Protein AF-A0A822CP19-F1 (afdb_monomer_lite)

Secondary structure (DSSP, 8-state):
--S-HHHHHH--PPTT-HHHHHHHHHHHHHHHH-PPEE-SPPPTT--BTTTBEE--HHHHHHHHHH-

Foldseek 3Di:
DPPDLVCLLVDDDDPPDPSVVVSVVVVVVCLVPDAAADCDDDDPPDDDPRNHPHDHPVVVVVVVVVD

pLDDT: mean 91.17, std 7.57, range [55.06, 96.88]

Organism: NCBI:txid392032

InterPro domains:
  IPR008144 Guanylate kinase-like domain [PS50052] (1-67)
  IPR008145 Guanylate kinase/L-type calcium channel beta subunit [PF00625] (15-61)
  IPR020590 Guanylate kinase, conserved site [PS00856] (38-55)
  IPR027417 P-loop containing nucleoside triphosphate hydrolase [SSF52540] (15-65)

Structure (mmCIF, N/CA/C/O backbone):
data_AF-A0A822CP19-F1
#
_entry.id   AF-A0A822CP19-F1
#
loop_
_atom_site.group_PDB
_atom_site.id
_atom_site.type_symbol
_atom_site.label_atom_id
_atom_site.label_alt_id
_atom_site.label_comp_id
_atom_site.label_asym_id
_atom_site.label_entity_id
_atom_site.label_seq_id
_atom_site.pdbx_PDB_ins_code
_atom_site.Cartn_x
_atom_site.Cartn_y
_atom_site.Cartn_z
_atom_site.occupancy
_atom_site.B_iso_or_equiv
_atom_site.auth_seq_id
_atom_site.auth_comp_id
_atom_site.auth_asym_id
_atom_site.auth_atom_id
_atom_site.pdbx_PDB_model_num
ATOM 1 N N . LEU A 1 1 ? 16.021 9.096 -10.809 1.00 55.06 1 LEU A N 1
ATOM 2 C CA . LEU A 1 1 ? 15.343 8.449 -9.668 1.00 55.06 1 LEU A CA 1
ATOM 3 C C . LEU A 1 1 ? 15.218 9.444 -8.528 1.00 55.06 1 LEU A C 1
ATOM 5 O O . LEU A 1 1 ? 16.234 9.983 -8.094 1.00 55.06 1 LEU A O 1
ATOM 9 N N . THR A 1 2 ? 13.999 9.719 -8.064 1.00 60.09 2 THR A N 1
ATOM 10 C CA . THR A 1 2 ? 13.801 1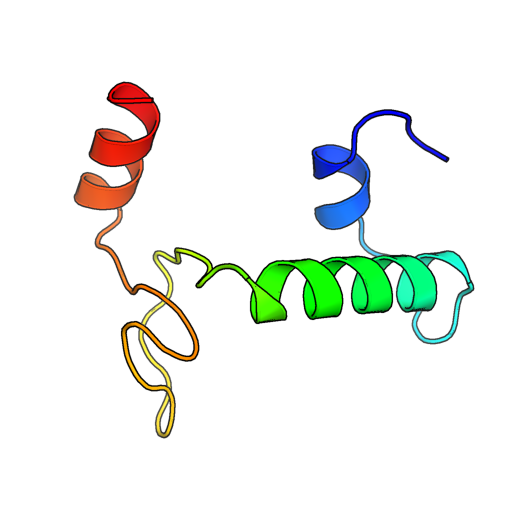0.395 -6.777 1.00 60.09 2 THR A CA 1
ATOM 11 C C . THR A 1 2 ? 14.477 9.547 -5.698 1.00 60.09 2 THR A C 1
ATOM 13 O O . THR A 1 2 ? 14.296 8.334 -5.664 1.00 60.09 2 THR A O 1
ATOM 16 N N . LYS A 1 3 ? 15.310 10.154 -4.842 1.00 74.75 3 LYS A N 1
ATOM 17 C CA . LYS A 1 3 ? 15.934 9.428 -3.716 1.00 74.75 3 LYS A CA 1
ATOM 18 C C . LYS A 1 3 ? 14.916 9.055 -2.633 1.00 74.75 3 LYS A C 1
ATOM 20 O O . LYS A 1 3 ? 15.217 8.240 -1.770 1.00 74.75 3 LYS A O 1
ATOM 25 N N . ASP A 1 4 ? 13.735 9.663 -2.685 1.00 88.62 4 ASP A N 1
ATOM 26 C CA . ASP A 1 4 ? 12.616 9.362 -1.811 1.00 88.62 4 ASP A CA 1
ATOM 27 C C . ASP A 1 4 ? 11.760 8.240 -2.416 1.00 88.62 4 ASP A C 1
ATOM 29 O O . ASP A 1 4 ? 11.105 8.409 -3.453 1.00 88.62 4 ASP A O 1
ATOM 33 N N . LEU A 1 5 ? 11.793 7.085 -1.748 1.00 87.62 5 LEU A N 1
ATOM 34 C CA . LEU A 1 5 ? 11.037 5.896 -2.120 1.00 87.62 5 LEU A CA 1
ATOM 35 C C . LEU A 1 5 ? 9.527 6.129 -2.021 1.00 87.62 5 LEU A C 1
ATOM 37 O O . LEU A 1 5 ? 8.783 5.623 -2.857 1.00 87.62 5 LEU A O 1
ATOM 41 N N . ARG A 1 6 ? 9.068 6.919 -1.043 1.00 87.69 6 ARG A N 1
ATOM 42 C CA . ARG A 1 6 ? 7.645 7.232 -0.877 1.00 87.69 6 ARG A CA 1
ATOM 43 C C . ARG A 1 6 ? 7.138 8.014 -2.079 1.00 87.69 6 ARG A C 1
ATOM 45 O O . ARG A 1 6 ? 6.175 7.600 -2.710 1.00 87.69 6 ARG A O 1
ATOM 52 N N . GLN A 1 7 ? 7.833 9.092 -2.443 1.00 90.44 7 GLN A N 1
ATOM 53 C CA . GLN A 1 7 ? 7.476 9.888 -3.622 1.00 90.44 7 GLN A CA 1
ATOM 54 C C . GLN A 1 7 ? 7.475 9.046 -4.901 1.00 90.44 7 GLN A C 1
ATOM 56 O O . GLN A 1 7 ? 6.594 9.207 -5.743 1.00 90.44 7 GLN A O 1
ATOM 61 N N . PHE A 1 8 ? 8.434 8.125 -5.033 1.00 93.50 8 PHE A N 1
ATOM 62 C CA . PHE A 1 8 ? 8.484 7.220 -6.175 1.00 93.50 8 PHE A CA 1
ATOM 63 C C . PHE A 1 8 ? 7.280 6.269 -6.208 1.00 93.50 8 PHE A C 1
ATOM 65 O O . PHE A 1 8 ? 6.679 6.082 -7.262 1.00 93.50 8 PHE A O 1
ATOM 72 N N . LEU A 1 9 ? 6.894 5.687 -5.068 1.00 91.81 9 LEU A N 1
ATOM 73 C CA . LEU A 1 9 ? 5.760 4.762 -4.957 1.00 91.81 9 LEU A CA 1
ATOM 74 C C . LEU A 1 9 ? 4.387 5.452 -5.042 1.00 91.81 9 LEU A C 1
ATOM 76 O O . LEU A 1 9 ? 3.425 4.802 -5.451 1.00 91.81 9 LEU A O 1
ATOM 80 N N . ASP A 1 10 ? 4.296 6.740 -4.709 1.00 90.06 10 ASP A N 1
ATOM 81 C CA . ASP A 1 10 ? 3.081 7.557 -4.857 1.00 90.06 10 ASP A CA 1
ATOM 82 C C . ASP A 1 10 ? 2.900 8.087 -6.297 1.00 90.06 10 ASP A C 1
ATOM 84 O O . ASP A 1 10 ? 1.803 8.494 -6.694 1.00 90.06 10 ASP A O 1
ATOM 88 N N . GLY A 1 11 ? 3.970 8.074 -7.099 1.00 90.62 11 GLY A N 1
ATOM 89 C CA . GLY A 1 11 ? 3.977 8.550 -8.480 1.00 90.62 11 GLY A CA 1
ATOM 90 C C . GLY A 1 11 ? 3.052 7.755 -9.407 1.00 90.62 11 GLY A C 1
ATOM 91 O O . GLY A 1 11 ? 2.910 6.537 -9.296 1.00 90.62 11 GLY A O 1
ATOM 92 N N . ARG A 1 12 ? 2.436 8.446 -10.373 1.00 93.69 12 ARG A N 1
ATOM 93 C CA . ARG A 1 12 ? 1.706 7.812 -11.480 1.00 93.69 12 ARG A CA 1
ATOM 94 C C . ARG A 1 12 ? 2.589 7.812 -12.719 1.00 93.69 12 ARG A C 1
ATOM 96 O O . ARG A 1 12 ? 2.856 8.873 -13.272 1.00 93.69 12 ARG A O 1
ATOM 103 N N . PHE A 1 13 ? 3.000 6.627 -13.148 1.00 93.38 13 PHE A N 1
ATOM 104 C CA . PHE A 1 13 ? 3.784 6.430 -14.363 1.00 93.38 13 PHE A CA 1
ATOM 105 C C . PHE A 1 13 ? 2.909 5.880 -15.489 1.00 93.38 13 PHE A C 1
ATOM 107 O O . PHE A 1 13 ? 1.875 5.250 -15.244 1.00 93.38 13 PHE A O 1
ATOM 114 N N . GLU A 1 14 ? 3.318 6.118 -16.733 1.00 95.69 14 GLU A N 1
ATOM 115 C CA . GLU A 1 14 ? 2.664 5.515 -17.892 1.00 95.69 14 GLU A CA 1
ATOM 116 C C . GLU A 1 14 ? 2.825 3.992 -17.846 1.00 95.69 14 GLU A C 1
ATOM 118 O O . GLU A 1 14 ? 3.892 3.477 -17.497 1.00 95.69 14 GLU A O 1
ATOM 123 N N . LYS A 1 15 ? 1.761 3.257 -18.182 1.00 91.38 15 LYS A N 1
ATOM 124 C CA . LYS A 1 15 ? 1.806 1.791 -18.212 1.00 91.38 15 LYS A CA 1
ATOM 125 C C . LYS A 1 15 ? 2.882 1.325 -19.193 1.00 91.38 15 LYS A C 1
ATOM 127 O O . LYS A 1 15 ? 2.969 1.859 -20.295 1.00 91.38 15 LYS A O 1
ATOM 132 N N . ASN A 1 16 ? 3.642 0.303 -18.801 1.00 91.94 16 ASN A N 1
ATOM 133 C CA . ASN A 1 16 ? 4.780 -0.252 -19.550 1.00 91.94 16 ASN A CA 1
ATOM 134 C C . ASN A 1 16 ? 5.997 0.688 -19.664 1.00 91.94 16 ASN A C 1
ATOM 136 O O . ASN A 1 16 ? 6.897 0.431 -20.462 1.00 91.94 16 ASN A O 1
ATOM 140 N N . SER A 1 17 ? 6.038 1.792 -18.909 1.00 96.31 17 SER A N 1
ATOM 141 C CA . SER A 1 17 ? 7.280 2.554 -18.748 1.00 96.31 17 SER A CA 1
ATOM 142 C C . SER A 1 17 ? 8.240 1.834 -17.797 1.00 96.31 17 SER A C 1
ATOM 144 O O . SER A 1 17 ? 7.822 1.098 -16.905 1.00 96.31 17 SER A O 1
ATOM 146 N N . ILE A 1 18 ? 9.539 2.113 -17.938 1.00 95.50 18 ILE A N 1
ATOM 147 C CA . ILE A 1 18 ? 10.577 1.563 -17.050 1.00 95.50 18 ILE A CA 1
ATOM 148 C C . ILE A 1 18 ? 10.282 1.912 -15.585 1.00 95.50 18 ILE A C 1
ATOM 150 O O . ILE A 1 18 ? 10.437 1.068 -14.705 1.00 95.50 18 ILE A O 1
ATOM 154 N N . ASP A 1 19 ? 9.823 3.138 -15.319 1.00 94.88 19 ASP A N 1
ATOM 155 C CA . ASP A 1 19 ? 9.484 3.567 -13.963 1.00 94.88 19 ASP A CA 1
ATOM 156 C C . ASP A 1 19 ? 8.264 2.821 -13.412 1.00 94.88 19 ASP A C 1
ATOM 158 O O . ASP A 1 19 ? 8.271 2.438 -12.245 1.00 94.88 19 ASP A O 1
ATOM 162 N N . HIS A 1 20 ? 7.245 2.556 -14.238 1.00 95.44 20 HIS A N 1
ATOM 163 C CA . HIS A 1 20 ? 6.094 1.736 -13.852 1.00 95.44 20 HIS A CA 1
ATOM 164 C C . HIS A 1 20 ? 6.517 0.315 -13.458 1.00 95.44 20 HIS A C 1
ATOM 166 O O . HIS A 1 20 ? 6.114 -0.182 -12.405 1.00 95.44 20 HIS A O 1
ATOM 172 N N . ASP A 1 21 ? 7.360 -0.323 -14.266 1.00 95.69 21 ASP A N 1
ATOM 173 C CA . ASP A 1 21 ? 7.784 -1.706 -14.035 1.00 95.69 21 ASP A CA 1
ATOM 174 C C . ASP A 1 21 ? 8.714 -1.814 -12.819 1.00 95.69 21 ASP A C 1
ATOM 176 O O . ASP A 1 21 ? 8.592 -2.735 -12.004 1.00 95.69 21 ASP A O 1
ATOM 180 N N . LEU A 1 22 ? 9.591 -0.824 -12.629 1.00 95.25 22 LEU A N 1
ATOM 181 C CA . LEU A 1 22 ? 10.400 -0.703 -11.420 1.00 95.25 22 LEU A CA 1
ATOM 182 C C . LEU A 1 22 ? 9.522 -0.478 -10.182 1.00 95.25 22 LEU A C 1
ATOM 184 O O . LEU A 1 22 ? 9.728 -1.122 -9.154 1.00 95.25 22 LEU A O 1
ATOM 188 N N . GLN A 1 23 ? 8.524 0.404 -10.272 1.00 95.25 23 GLN A N 1
ATOM 189 C CA . GLN A 1 23 ? 7.585 0.673 -9.185 1.00 95.25 23 GLN A CA 1
ATOM 190 C C . GLN A 1 23 ? 6.811 -0.595 -8.794 1.00 95.25 23 GLN A C 1
ATOM 192 O O . GLN A 1 23 ? 6.653 -0.860 -7.602 1.00 95.25 23 GLN A O 1
ATOM 197 N N . GLN A 1 24 ? 6.378 -1.403 -9.767 1.00 93.88 24 GLN A N 1
ATOM 198 C CA . GLN A 1 24 ? 5.712 -2.681 -9.508 1.00 93.88 24 GLN A CA 1
ATOM 199 C C . GLN A 1 24 ? 6.660 -3.696 -8.861 1.00 93.88 24 GLN A C 1
ATOM 201 O O . GLN A 1 24 ? 6.321 -4.263 -7.828 1.00 93.88 24 GLN A O 1
ATOM 206 N N . THR A 1 25 ? 7.881 -3.833 -9.385 1.00 95.19 25 THR A N 1
ATOM 207 C CA . THR A 1 25 ? 8.908 -4.729 -8.824 1.00 95.19 25 THR A CA 1
ATOM 208 C C . THR A 1 25 ? 9.200 -4.402 -7.357 1.00 95.19 25 THR A C 1
ATOM 210 O O . THR A 1 25 ? 9.328 -5.292 -6.517 1.00 95.19 25 THR A O 1
ATOM 213 N N . ILE A 1 26 ? 9.291 -3.114 -7.015 1.00 93.31 26 ILE A N 1
ATOM 214 C CA . ILE A 1 26 ? 9.485 -2.679 -5.629 1.00 93.31 26 ILE A CA 1
ATOM 215 C C . ILE A 1 26 ? 8.276 -3.063 -4.766 1.00 93.31 26 ILE A C 1
ATOM 217 O O . ILE A 1 26 ? 8.468 -3.587 -3.670 1.00 93.31 26 ILE A O 1
ATOM 221 N N . ARG A 1 27 ? 7.043 -2.827 -5.237 1.00 92.69 27 ARG A N 1
ATOM 222 C CA . ARG A 1 27 ? 5.829 -3.206 -4.492 1.00 92.69 27 ARG A CA 1
ATOM 223 C C . ARG A 1 27 ? 5.756 -4.708 -4.247 1.00 92.69 27 ARG A C 1
ATOM 225 O O . ARG A 1 27 ? 5.481 -5.101 -3.120 1.00 92.69 27 ARG A O 1
ATOM 232 N N . ASP A 1 28 ? 6.059 -5.519 -5.254 1.00 92.25 28 ASP A N 1
ATOM 233 C CA . ASP A 1 28 ? 6.032 -6.977 -5.137 1.00 92.25 28 ASP A CA 1
ATOM 234 C C . ASP A 1 28 ? 7.018 -7.452 -4.062 1.00 92.25 28 ASP A C 1
ATOM 236 O O . ASP A 1 28 ? 6.650 -8.220 -3.175 1.00 92.25 28 ASP A O 1
ATOM 240 N N . ASN A 1 29 ? 8.241 -6.911 -4.059 1.00 92.31 29 ASN A N 1
ATOM 241 C CA . ASN A 1 29 ? 9.238 -7.209 -3.026 1.00 92.31 29 ASN A CA 1
ATOM 242 C C . ASN A 1 29 ? 8.781 -6.785 -1.619 1.00 92.31 29 ASN A C 1
ATOM 244 O O . ASN A 1 29 ? 9.005 -7.50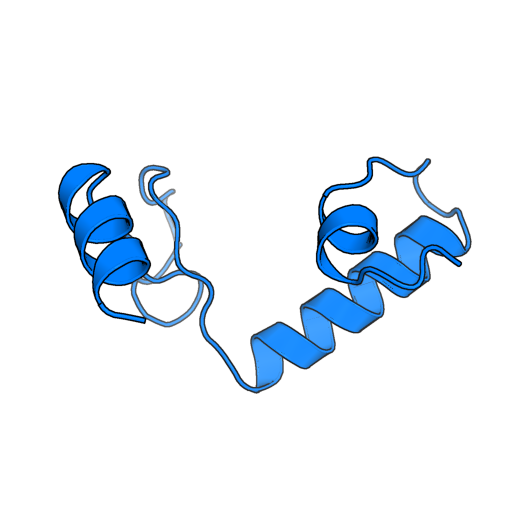8 -0.645 1.00 92.31 29 ASN A O 1
ATOM 248 N N . LEU A 1 30 ? 8.125 -5.626 -1.492 1.00 90.19 30 LEU A N 1
ATOM 249 C CA . LEU A 1 30 ? 7.574 -5.175 -0.211 1.00 90.19 30 LEU A CA 1
ATOM 250 C C . LEU A 1 30 ? 6.451 -6.103 0.267 1.00 90.19 30 LEU A C 1
ATOM 252 O O . LEU A 1 30 ? 6.420 -6.465 1.442 1.00 90.19 30 LEU A O 1
ATOM 256 N N . TYR A 1 31 ? 5.564 -6.531 -0.631 1.00 89.00 31 TYR A N 1
ATOM 257 C CA . TYR A 1 31 ? 4.425 -7.391 -0.297 1.00 89.00 31 TYR A CA 1
ATOM 258 C C . TYR A 1 31 ? 4.831 -8.832 0.031 1.00 89.00 31 TYR A C 1
ATOM 260 O O .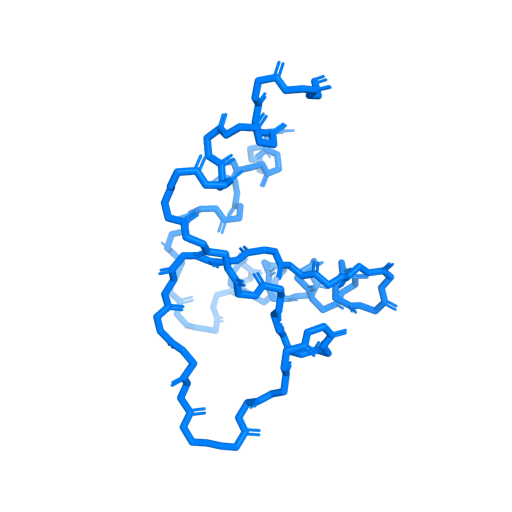 TYR A 1 31 ? 4.120 -9.514 0.762 1.00 89.00 31 TYR A O 1
ATOM 268 N N . MET A 1 32 ? 6.005 -9.293 -0.416 1.00 88.56 32 MET A N 1
AT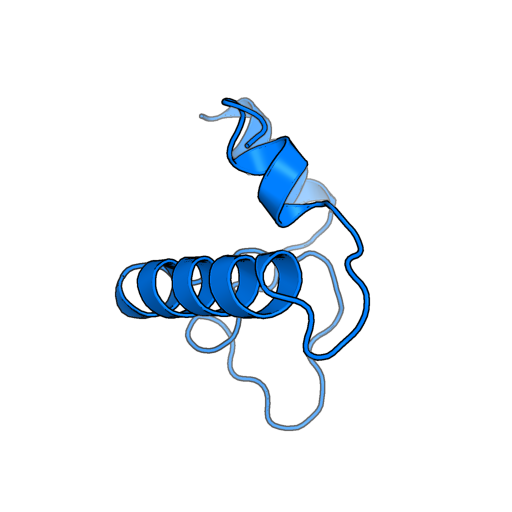OM 269 C CA . MET A 1 32 ? 6.549 -10.588 0.024 1.00 88.56 32 MET A CA 1
ATOM 270 C C . MET A 1 32 ? 6.874 -10.627 1.519 1.00 88.56 32 MET A C 1
ATOM 272 O O . MET A 1 32 ? 6.874 -11.697 2.123 1.00 88.56 32 MET A O 1
ATOM 276 N N . THR A 1 33 ? 7.205 -9.479 2.108 1.00 89.00 33 THR A N 1
ATOM 277 C CA . THR A 1 33 ? 7.720 -9.402 3.485 1.00 89.00 33 THR A CA 1
ATOM 278 C C . THR A 1 33 ? 6.796 -8.647 4.431 1.00 89.00 33 THR A C 1
ATOM 280 O O . THR A 1 33 ? 6.960 -8.732 5.647 1.00 89.00 33 THR A O 1
ATOM 283 N N . THR A 1 34 ? 5.818 -7.917 3.895 1.00 90.62 34 THR A N 1
ATOM 284 C CA . THR A 1 34 ? 4.914 -7.065 4.666 1.00 90.62 34 THR A CA 1
ATOM 285 C C . THR A 1 34 ? 3.504 -7.111 4.100 1.00 90.62 34 THR A C 1
ATOM 287 O O . THR A 1 34 ? 3.309 -7.256 2.897 1.00 90.62 34 THR A O 1
ATOM 290 N N . VAL A 1 35 ? 2.515 -6.923 4.971 1.00 92.50 35 VAL A N 1
ATOM 291 C CA . VAL A 1 35 ? 1.123 -6.729 4.559 1.00 92.50 35 VAL A CA 1
ATOM 292 C C . VAL A 1 35 ? 0.811 -5.234 4.639 1.00 92.50 35 VAL A C 1
ATOM 294 O O . VAL A 1 35 ? 0.886 -4.658 5.730 1.00 92.50 35 VAL A O 1
ATOM 297 N N . PRO A 1 36 ? 0.478 -4.568 3.521 1.00 92.25 36 PRO A N 1
ATOM 298 C CA . PRO A 1 36 ? 0.183 -3.140 3.523 1.00 92.25 36 PRO A CA 1
ATOM 299 C C . PRO A 1 36 ? -1.083 -2.823 4.329 1.00 92.25 36 PRO A C 1
ATOM 301 O O . PRO A 1 36 ? -2.066 -3.560 4.303 1.00 92.25 36 PRO A O 1
ATOM 304 N N . CYS A 1 37 ? -1.096 -1.676 5.005 1.00 92.69 37 CYS A N 1
ATOM 305 C CA . CYS A 1 37 ? -2.295 -1.163 5.667 1.00 92.69 37 CYS A CA 1
ATOM 306 C C . CYS A 1 37 ? -3.135 -0.310 4.705 1.00 92.69 37 CYS A C 1
ATOM 308 O O . CYS A 1 37 ? -2.591 0.444 3.897 1.00 92.69 37 CYS A O 1
ATOM 310 N N . THR A 1 38 ? -4.465 -0.379 4.804 1.00 92.94 38 THR A N 1
ATOM 311 C CA . THR A 1 38 ? -5.371 0.476 4.023 1.00 92.94 38 THR A CA 1
ATOM 312 C C . THR A 1 38 ? -6.619 0.866 4.808 1.00 92.94 38 THR A C 1
ATOM 314 O O . THR A 1 38 ? -7.112 0.100 5.630 1.00 92.94 38 THR A O 1
ATOM 317 N N . THR A 1 39 ? -7.156 2.054 4.527 1.00 95.81 39 THR A N 1
ATOM 318 C CA . THR A 1 39 ? -8.453 2.528 5.048 1.00 95.81 39 THR A CA 1
ATOM 319 C C . THR A 1 39 ? -9.603 2.329 4.058 1.00 95.81 39 THR A C 1
ATOM 321 O O . THR A 1 39 ? -10.754 2.655 4.351 1.00 95.81 39 THR A O 1
ATOM 324 N N . ARG A 1 40 ? -9.308 1.798 2.865 1.00 95.62 40 ARG A N 1
ATOM 325 C CA . ARG A 1 40 ? -10.315 1.432 1.865 1.00 95.62 40 ARG A CA 1
ATOM 326 C C . ARG A 1 40 ? -11.170 0.261 2.381 1.00 95.62 40 ARG A C 1
ATOM 328 O O . ARG A 1 40 ? -10.616 -0.640 2.996 1.00 95.62 40 ARG A O 1
ATOM 335 N N . PRO A 1 41 ? -12.474 0.184 2.056 1.00 94.81 41 PRO A N 1
ATOM 336 C CA . PRO A 1 41 ? -13.272 -1.011 2.325 1.00 94.81 41 PRO A CA 1
ATOM 337 C C . PRO A 1 41 ? -12.745 -2.266 1.607 1.00 94.81 41 PRO A C 1
ATOM 339 O O . PRO A 1 41 ? -12.315 -2.202 0.448 1.00 94.81 41 PRO A O 1
ATOM 342 N N . GLN A 1 42 ? -12.845 -3.409 2.283 1.00 96.19 42 GLN A N 1
ATOM 343 C CA . GLN A 1 42 ? -12.546 -4.727 1.723 1.00 96.19 42 GLN A CA 1
ATOM 344 C C . GLN A 1 42 ? -13.458 -5.018 0.522 1.00 96.19 42 GLN A C 1
ATOM 346 O O . GLN A 1 42 ? -14.680 -4.871 0.601 1.00 96.19 42 GLN A O 1
ATOM 351 N N . ARG A 1 43 ? -12.866 -5.406 -0.609 1.00 96.88 43 ARG A N 1
ATOM 352 C CA . ARG A 1 43 ? -13.591 -5.888 -1.792 1.00 96.88 43 ARG A CA 1
ATOM 353 C C . ARG A 1 43 ? -13.886 -7.385 -1.653 1.00 96.88 43 ARG A C 1
ATOM 355 O O . ARG A 1 43 ? -13.172 -8.082 -0.932 1.00 96.88 43 ARG A O 1
ATOM 362 N N . PRO A 1 44 ? -14.901 -7.908 -2.367 1.00 96.75 44 PRO A N 1
ATOM 363 C CA . PRO A 1 44 ? -15.161 -9.342 -2.394 1.00 96.75 44 PRO A CA 1
ATOM 364 C C . PRO A 1 44 ? -13.916 -10.129 -2.819 1.00 96.75 44 PRO A C 1
ATOM 366 O O . PRO A 1 44 ? -13.320 -9.829 -3.851 1.00 96.75 44 PRO A O 1
ATOM 369 N N . GLY A 1 45 ? -13.546 -11.130 -2.020 1.00 95.44 45 GLY A N 1
ATOM 370 C CA . GLY A 1 45 ? -12.390 -11.994 -2.270 1.00 95.44 45 GLY A CA 1
ATOM 371 C C . GLY A 1 45 ? -11.070 -11.523 -1.654 1.00 95.44 45 GLY A C 1
ATOM 372 O O . GLY A 1 45 ? -10.142 -12.318 -1.614 1.00 95.44 45 GLY A O 1
ATOM 373 N N . GLU A 1 46 ? -10.984 -10.292 -1.139 1.00 95.69 46 GLU A N 1
ATOM 374 C CA . GLU A 1 46 ? -9.812 -9.844 -0.372 1.00 95.69 46 GLU A CA 1
ATOM 375 C C . GLU A 1 46 ? -9.848 -10.433 1.048 1.00 95.69 46 GLU A C 1
ATOM 377 O O . GLU A 1 46 ? -10.919 -10.575 1.639 1.00 95.69 46 GLU A O 1
ATOM 382 N N . ILE A 1 47 ? -8.688 -10.727 1.631 1.00 94.44 47 ILE A N 1
ATOM 383 C CA . ILE A 1 47 ? -8.505 -11.323 2.957 1.00 94.44 47 ILE A CA 1
ATOM 384 C C . ILE A 1 47 ? -7.719 -10.349 3.847 1.00 94.44 47 ILE A C 1
ATOM 386 O O . ILE A 1 47 ? -6.609 -9.919 3.518 1.00 94.44 47 ILE A O 1
ATOM 390 N N . ASN A 1 48 ? -8.296 -10.004 5.004 1.00 94.12 48 ASN A N 1
ATOM 391 C CA . ASN A 1 48 ? -7.652 -9.126 5.981 1.00 94.12 48 ASN A CA 1
ATOM 392 C C . ASN A 1 48 ? -6.398 -9.782 6.576 1.00 94.12 48 ASN A C 1
ATOM 394 O O . ASN A 1 48 ? -6.464 -10.909 7.063 1.00 94.12 48 ASN A O 1
ATOM 398 N N . GLY A 1 49 ? -5.279 -9.060 6.573 1.00 92.00 49 GLY A N 1
ATOM 399 C CA . GLY A 1 49 ? -3.984 -9.564 7.035 1.00 92.00 49 GLY A CA 1
ATOM 400 C C . GLY A 1 49 ? -3.237 -10.424 6.010 1.00 92.00 49 GLY A C 1
ATOM 401 O O . GLY A 1 49 ? -2.172 -10.936 6.336 1.00 92.00 49 GLY A O 1
ATOM 402 N N . GLN A 1 50 ? -3.765 -10.569 4.790 1.00 90.88 50 GLN A N 1
ATOM 403 C CA . GLN A 1 50 ? -3.074 -11.212 3.669 1.00 90.88 50 GLN A CA 1
ATOM 404 C C . GLN A 1 50 ? -2.920 -10.240 2.499 1.00 90.88 50 GLN A C 1
ATOM 406 O O . GLN A 1 50 ? -1.797 -9.936 2.113 1.00 90.88 50 GLN A O 1
ATOM 411 N N . ASP A 1 51 ? -4.030 -9.713 1.975 1.00 91.31 51 ASP A N 1
ATOM 412 C CA . ASP A 1 51 ? -3.985 -8.738 0.878 1.00 91.31 51 ASP A CA 1
ATOM 413 C C . ASP A 1 51 ? -3.715 -7.330 1.412 1.00 91.31 51 ASP A C 1
ATOM 415 O O . ASP A 1 51 ? -2.858 -6.603 0.914 1.00 91.31 51 ASP A O 1
ATOM 419 N N . TYR A 1 52 ? -4.446 -6.957 2.463 1.00 94.25 52 TYR A N 1
ATOM 420 C CA . TYR A 1 52 ? -4.268 -5.714 3.202 1.00 94.25 52 TYR A CA 1
ATOM 421 C C . TYR A 1 52 ? -4.662 -5.914 4.662 1.00 94.25 52 TYR A C 1
ATOM 423 O O . TYR A 1 52 ? -5.550 -6.707 4.978 1.00 94.25 52 TYR A O 1
ATOM 431 N N . THR A 1 53 ? -4.067 -5.129 5.552 1.00 95.06 53 THR A N 1
ATOM 432 C CA . THR A 1 53 ? -4.628 -4.877 6.880 1.00 95.06 53 THR A CA 1
ATOM 433 C C . THR A 1 53 ? -5.621 -3.729 6.751 1.00 95.06 53 THR A C 1
ATOM 435 O O . THR A 1 53 ? -5.235 -2.573 6.550 1.00 95.06 53 THR A O 1
ATOM 438 N N . PHE A 1 54 ? -6.908 -4.052 6.815 1.00 95.81 54 PHE A N 1
ATOM 439 C CA . PHE A 1 54 ? -7.993 -3.086 6.711 1.00 95.81 54 PHE A CA 1
ATOM 440 C C . PHE A 1 54 ? -8.211 -2.407 8.060 1.00 95.81 54 PHE A C 1
ATOM 442 O O . PHE A 1 54 ? -8.536 -3.050 9.056 1.00 95.81 54 PHE A O 1
ATOM 449 N N . LEU A 1 55 ? -8.033 -1.092 8.084 1.00 96.12 55 LEU A N 1
ATOM 450 C CA . LEU A 1 55 ? -8.111 -0.272 9.286 1.00 96.12 55 LEU A CA 1
ATOM 451 C C . LEU A 1 55 ? -9.189 0.793 9.134 1.00 96.12 55 LEU A C 1
ATOM 453 O O . LEU A 1 55 ? -9.460 1.275 8.033 1.00 96.12 55 LEU A O 1
ATOM 457 N N . SER A 1 56 ? -9.764 1.237 10.251 1.00 95.44 56 SER A N 1
ATOM 458 C CA . SER A 1 56 ? -10.521 2.485 10.224 1.00 95.44 56 SER A CA 1
ATOM 459 C C . SER A 1 56 ? -9.572 3.672 10.015 1.00 95.44 56 SER A C 1
ATOM 461 O O . SER A 1 56 ? -8.387 3.613 10.349 1.00 95.44 56 SER A O 1
ATOM 463 N N . VAL A 1 57 ? -10.096 4.793 9.512 1.00 94.19 57 VAL A N 1
ATOM 464 C CA . VAL A 1 57 ? -9.321 6.046 9.402 1.00 94.19 57 VAL A CA 1
ATOM 465 C C . VAL A 1 57 ? -8.748 6.459 10.763 1.00 94.19 57 VAL A C 1
ATOM 467 O O . VAL A 1 57 ? -7.612 6.919 10.851 1.00 94.19 57 VAL A O 1
ATOM 470 N N . LYS A 1 58 ? -9.512 6.244 11.841 1.00 95.12 58 LYS A N 1
ATOM 471 C CA . LYS A 1 58 ? -9.074 6.531 13.209 1.00 95.12 58 LYS A CA 1
ATOM 472 C C . LYS A 1 58 ? -7.878 5.664 13.613 1.00 95.12 58 LYS A C 1
ATOM 474 O O . LYS A 1 58 ? -6.915 6.202 14.152 1.00 95.12 58 LYS A O 1
ATOM 479 N N . ASP A 1 59 ? -7.935 4.362 13.346 1.00 94.38 59 ASP A N 1
ATOM 480 C CA . ASP A 1 59 ? -6.863 3.427 13.714 1.00 94.38 59 ASP A CA 1
ATOM 481 C C . ASP A 1 59 ? -5.600 3.679 12.891 1.00 94.38 59 ASP A C 1
ATOM 483 O O . ASP A 1 59 ? -4.496 3.637 13.425 1.00 94.38 59 ASP A O 1
ATOM 487 N N . PHE A 1 60 ? -5.759 4.037 11.614 1.00 93.00 60 PHE A N 1
ATOM 488 C CA . PHE A 1 60 ? -4.644 4.432 10.759 1.00 93.00 60 PHE A CA 1
ATOM 489 C C . PHE A 1 60 ? -3.890 5.646 11.325 1.00 93.00 60 PHE A C 1
ATOM 491 O O . PHE A 1 60 ? -2.671 5.602 11.475 1.00 93.00 60 PHE A O 1
ATOM 498 N N . HIS A 1 61 ? -4.607 6.702 11.728 1.00 91.81 61 HIS A N 1
ATOM 499 C CA . HIS A 1 61 ? -3.984 7.868 12.367 1.00 91.81 61 HIS A CA 1
ATOM 500 C C . HIS A 1 61 ? -3.389 7.564 13.746 1.00 91.81 61 HIS A C 1
ATOM 502 O O . HIS A 1 61 ? -2.438 8.224 14.162 1.00 91.81 61 HIS A O 1
ATOM 508 N N . ALA A 1 62 ? -3.956 6.611 14.489 1.00 93.25 62 ALA A N 1
ATOM 509 C CA . ALA A 1 62 ? -3.384 6.183 15.761 1.00 93.25 62 ALA A CA 1
ATOM 510 C C . ALA A 1 62 ? -2.043 5.463 15.549 1.00 93.25 62 ALA A C 1
ATOM 512 O O . ALA A 1 62 ? -1.083 5.765 16.253 1.00 93.25 62 ALA A O 1
ATOM 513 N N . LEU A 1 63 ? -1.964 4.581 14.547 1.00 89.56 63 LEU A N 1
ATOM 514 C CA . LEU A 1 63 ? -0.732 3.887 14.170 1.00 89.56 63 LEU A CA 1
ATOM 515 C C . LEU A 1 63 ? 0.352 4.861 13.707 1.00 89.56 63 LEU A C 1
ATOM 517 O O . LEU A 1 63 ? 1.473 4.782 14.200 1.00 89.56 63 LEU A O 1
ATOM 521 N N . GLU A 1 64 ? 0.004 5.818 12.841 1.00 87.25 64 GLU A N 1
ATOM 522 C CA . GLU A 1 64 ? 0.925 6.860 12.360 1.00 87.25 64 GLU A CA 1
ATOM 523 C C . GLU A 1 64 ? 1.546 7.675 13.505 1.00 87.25 64 GLU A C 1
ATOM 525 O O . GLU A 1 64 ? 2.713 8.033 13.437 1.00 87.25 64 GLU A O 1
ATOM 530 N N . LYS A 1 65 ? 0.789 7.945 14.576 1.00 89.31 65 LYS A N 1
ATOM 531 C CA . LYS A 1 65 ? 1.288 8.669 15.760 1.00 89.31 65 LYS A CA 1
ATOM 532 C C . LYS A 1 65 ? 2.138 7.820 16.703 1.00 89.31 65 LYS A C 1
ATOM 534 O O . LYS A 1 65 ? 2.800 8.378 17.573 1.00 89.31 65 LYS A O 1
ATOM 539 N N . SER A 1 66 ? 2.020 6.497 16.616 1.00 86.44 66 SER A N 1
ATOM 540 C CA . SER A 1 66 ? 2.705 5.554 17.507 1.00 86.44 66 SER A CA 1
ATOM 541 C C . SER A 1 66 ? 4.053 5.063 16.973 1.00 86.44 66 SER A C 1
ATOM 543 O O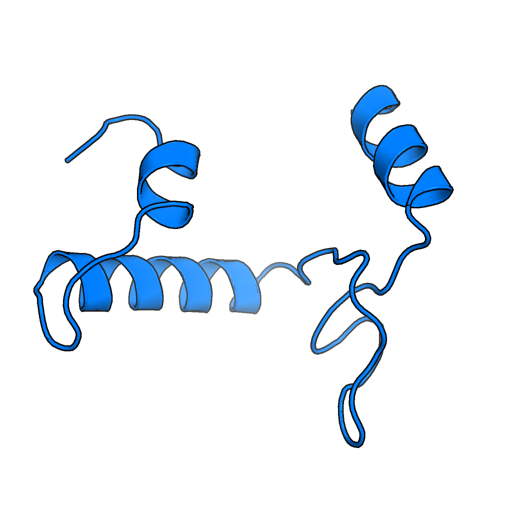 . SER A 1 66 ? 4.789 4.429 17.728 1.00 86.44 66 SER A O 1
ATOM 545 N N . GLY A 1 67 ? 4.349 5.330 15.696 1.00 65.38 67 GLY A N 1
ATOM 546 C CA . GLY A 1 67 ? 5.638 5.071 15.046 1.00 65.38 67 GLY A CA 1
ATOM 547 C C . GLY A 1 67 ? 6.501 6.320 14.958 1.00 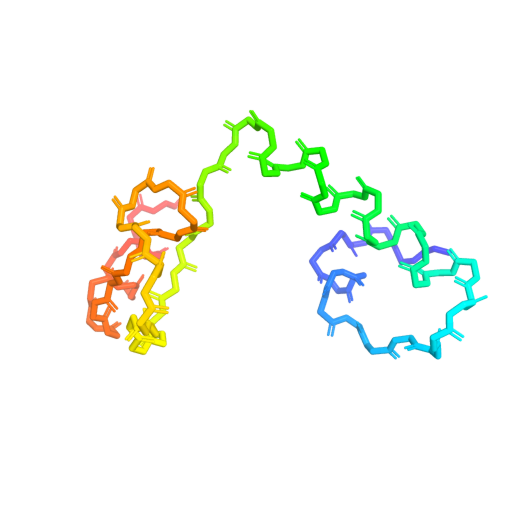65.38 67 GLY A C 1
ATOM 548 O O . GLY A 1 67 ? 7.727 6.142 14.806 1.00 65.38 67 GLY A O 1
#

Sequence (67 aa):
LTKDLRQFLDGRFEKNSIDHDLQQTIRDNLYMTTVPCTTRPQRPGEINGQDYTFLSVKDFHALEKSG

Radius of gyration: 14.0 Å; chains: 1; bounding box: 31×22×37 Å